Protein AF-A0A449B5B3-F1 (afdb_monomer_lite)

Foldseek 3Di:
DDADECVVQAPFFKWWAFPVRDTATAGWDCDPVDNQWIWGDGPDPPDDTDIDGPNRTQWMWTADPNDIDIGRHHDHDD

Radius of gyration: 11.88 Å; chains: 1; bounding box: 33×24×37 Å

pLDDT: mean 75.9, std 10.56, range [53.97, 90.19]

Structure (mmCIF, N/CA/C/O backbone):
data_AF-A0A449B5B3-F1
#
_entry.id   AF-A0A449B5B3-F1
#
loop_
_atom_site.group_PDB
_atom_site.id
_atom_site.type_symbol
_atom_site.label_atom_id
_atom_site.label_alt_id
_atom_site.label_comp_id
_atom_site.label_asym_id
_atom_site.label_entity_id
_atom_site.label_seq_id
_atom_site.pdbx_PDB_ins_code
_atom_site.Cartn_x
_atom_site.Cartn_y
_atom_site.Cartn_z
_atom_site.occupancy
_atom_site.B_iso_or_equiv
_atom_site.auth_seq_id
_atom_site.auth_comp_id
_atom_site.auth_asym_id
_atom_site.auth_atom_id
_atom_site.pdbx_PDB_model_num
ATOM 1 N N . MET A 1 1 ? -2.759 4.512 18.979 1.00 59.56 1 MET A N 1
ATOM 2 C CA . MET A 1 1 ? -3.682 3.922 17.983 1.00 59.56 1 MET A CA 1
ATOM 3 C C . MET A 1 1 ? -3.168 2.533 17.609 1.00 59.56 1 MET A C 1
ATOM 5 O O . MET A 1 1 ? -2.005 2.246 17.866 1.00 59.56 1 MET A O 1
ATOM 9 N N . LYS A 1 2 ? -4.022 1.622 17.119 1.00 66.50 2 LYS A N 1
ATOM 10 C CA . LYS A 1 2 ? -3.599 0.257 16.753 1.00 66.50 2 LYS A CA 1
ATOM 11 C C . LYS A 1 2 ? -2.995 0.292 15.347 1.00 66.50 2 LYS A C 1
ATOM 13 O O . LYS A 1 2 ? -3.678 0.702 14.413 1.00 66.50 2 LYS A O 1
ATOM 18 N N . LYS A 1 3 ? -1.734 -0.120 15.205 1.00 71.62 3 LYS A N 1
ATOM 19 C CA . LYS A 1 3 ? -1.076 -0.217 13.895 1.00 71.62 3 LYS A CA 1
ATOM 20 C C . LYS A 1 3 ? -1.689 -1.355 13.081 1.00 71.62 3 LYS A C 1
ATOM 22 O O . LYS A 1 3 ? -2.051 -2.390 13.643 1.00 71.62 3 LYS A O 1
ATOM 27 N N . ILE A 1 4 ? -1.797 -1.166 11.769 1.00 75.81 4 ILE A N 1
ATOM 28 C CA . ILE A 1 4 ? -2.265 -2.208 10.846 1.00 75.81 4 ILE A CA 1
ATOM 29 C C . ILE A 1 4 ? -1.051 -2.870 10.200 1.00 75.81 4 ILE A C 1
ATOM 31 O O . ILE A 1 4 ? -0.169 -2.178 9.694 1.00 75.81 4 ILE A O 1
ATOM 35 N N . ASN A 1 5 ? -1.018 -4.206 10.223 1.00 77.12 5 ASN A N 1
ATOM 36 C CA . ASN A 1 5 ? 0.006 -4.977 9.527 1.00 77.12 5 ASN A CA 1
ATOM 37 C C . ASN A 1 5 ? -0.202 -4.841 8.015 1.00 77.12 5 ASN A C 1
ATOM 39 O O . ASN A 1 5 ? -1.288 -5.122 7.500 1.00 77.12 5 ASN A O 1
ATOM 43 N N . ILE A 1 6 ? 0.845 -4.419 7.312 1.00 74.94 6 ILE A N 1
ATOM 44 C CA . ILE A 1 6 ? 0.817 -4.199 5.866 1.00 74.94 6 ILE A CA 1
ATOM 45 C C . ILE A 1 6 ? 0.488 -5.467 5.057 1.00 74.94 6 ILE A C 1
ATOM 47 O O . ILE A 1 6 ? -0.118 -5.365 3.992 1.00 74.94 6 ILE A O 1
ATOM 51 N N . ASN A 1 7 ? 0.787 -6.661 5.581 1.00 75.50 7 ASN A N 1
ATOM 52 C CA . ASN A 1 7 ? 0.456 -7.932 4.927 1.00 75.50 7 ASN A CA 1
ATOM 53 C C . ASN A 1 7 ? -1.061 -8.140 4.779 1.00 75.50 7 ASN A C 1
ATOM 55 O O . ASN A 1 7 ? -1.500 -8.790 3.835 1.00 75.50 7 ASN A O 1
ATOM 59 N N . ASN A 1 8 ? -1.872 -7.526 5.648 1.00 77.12 8 ASN A N 1
ATOM 60 C CA . ASN A 1 8 ? -3.335 -7.587 5.551 1.00 77.12 8 ASN A CA 1
ATOM 61 C C . ASN A 1 8 ? -3.890 -6.760 4.381 1.00 77.12 8 ASN A C 1
ATOM 63 O O . ASN A 1 8 ? -5.073 -6.856 4.065 1.00 77.12 8 ASN A O 1
ATOM 67 N N . LEU A 1 9 ? -3.054 -5.919 3.767 1.00 76.31 9 LEU A N 1
ATOM 68 C CA . LEU A 1 9 ? -3.424 -5.047 2.654 1.00 76.31 9 LEU A CA 1
ATOM 69 C C . LEU A 1 9 ? -3.065 -5.661 1.297 1.00 76.31 9 LEU A C 1
ATOM 71 O O . LEU A 1 9 ? -3.481 -5.137 0.264 1.00 76.31 9 LEU A O 1
ATOM 75 N N . ILE A 1 10 ? -2.328 -6.776 1.288 1.00 72.69 10 ILE A N 1
ATOM 76 C CA . ILE A 1 10 ? -2.006 -7.519 0.068 1.00 72.69 10 ILE A CA 1
ATOM 77 C C . ILE A 1 10 ? -3.325 -7.950 -0.602 1.00 72.69 10 ILE A C 1
ATOM 79 O O . ILE A 1 10 ? -4.299 -8.272 0.076 1.00 72.69 10 ILE A O 1
ATOM 83 N N . ASN A 1 11 ? -3.366 -7.910 -1.937 1.00 72.94 11 ASN A N 1
ATOM 84 C CA . ASN A 1 11 ? -4.539 -8.178 -2.790 1.00 72.94 11 ASN A CA 1
ATOM 85 C C . ASN A 1 11 ? -5.672 -7.139 -2.747 1.00 72.94 11 ASN A C 1
ATOM 87 O O . ASN A 1 11 ? -6.666 -7.306 -3.451 1.00 72.94 11 ASN A O 1
ATOM 91 N N . ASN A 1 12 ? -5.531 -6.050 -1.990 1.00 78.06 12 ASN A N 1
ATOM 92 C CA . ASN A 1 12 ? -6.451 -4.921 -2.085 1.00 78.06 12 ASN A CA 1
ATOM 93 C C . ASN A 1 12 ? -5.913 -3.888 -3.077 1.00 78.06 12 ASN A C 1
ATOM 95 O O . ASN A 1 12 ? -4.707 -3.653 -3.165 1.00 78.06 12 ASN A O 1
ATOM 99 N N . THR A 1 13 ? -6.820 -3.226 -3.790 1.00 84.88 13 THR A N 1
ATOM 100 C CA . THR A 1 13 ? -6.486 -1.990 -4.495 1.00 84.88 13 THR A CA 1
ATOM 101 C C . THR A 1 13 ? -6.259 -0.892 -3.464 1.00 84.88 13 THR A C 1
ATOM 103 O O . THR A 1 13 ? -7.154 -0.558 -2.681 1.00 84.88 13 THR A O 1
ATOM 106 N N . LEU A 1 14 ? -5.055 -0.332 -3.466 1.00 87.94 14 LEU A N 1
ATOM 107 C CA . LEU A 1 14 ? -4.633 0.714 -2.551 1.00 87.94 14 LEU A CA 1
ATOM 108 C C . LEU A 1 14 ? -4.442 2.030 -3.297 1.00 87.94 14 LEU A C 1
ATOM 110 O O . LEU A 1 14 ? -3.950 2.061 -4.422 1.00 87.94 14 LEU A O 1
ATOM 114 N N . LYS A 1 15 ? -4.747 3.125 -2.610 1.00 89.56 15 LYS A N 1
ATOM 115 C CA . LYS A 1 15 ? -4.275 4.469 -2.923 1.00 89.56 15 LYS A CA 1
ATOM 116 C C . LYS A 1 15 ? -3.254 4.863 -1.863 1.00 89.56 15 LYS A C 1
ATOM 118 O O . LYS A 1 15 ? -3.603 5.001 -0.690 1.00 89.56 15 LYS A O 1
ATOM 123 N N . VAL A 1 16 ? -2.006 5.033 -2.265 1.00 87.25 16 VAL A N 1
ATOM 124 C CA . VAL A 1 16 ? -0.885 5.362 -1.387 1.00 87.25 16 VAL A CA 1
ATOM 125 C C . VAL A 1 16 ? -0.453 6.791 -1.650 1.00 87.25 16 VAL A C 1
ATOM 127 O O . VAL A 1 16 ? -0.118 7.160 -2.770 1.00 87.25 16 VAL A O 1
ATOM 130 N N . GLU A 1 17 ? -0.488 7.602 -0.606 1.00 90.19 17 GLU A N 1
ATOM 131 C CA 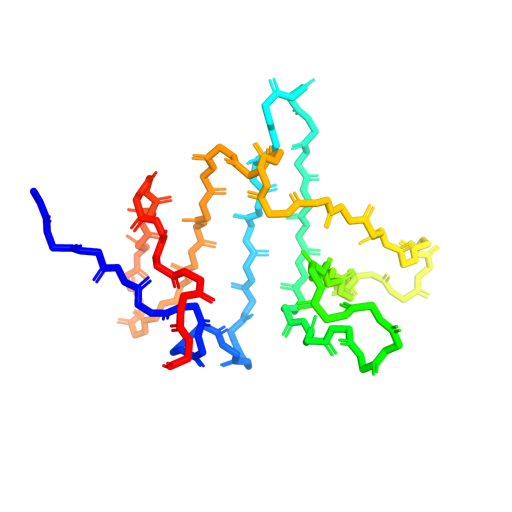. GLU A 1 17 ? 0.011 8.969 -0.616 1.00 90.19 17 GLU A CA 1
ATOM 132 C C . GLU A 1 17 ? 1.398 8.974 0.025 1.00 90.19 17 GLU A C 1
ATOM 134 O O . GLU A 1 17 ? 1.594 8.481 1.145 1.00 90.19 17 GLU A O 1
ATOM 139 N N . LEU A 1 18 ? 2.364 9.521 -0.700 1.00 88.31 18 LEU A N 1
ATOM 140 C CA . LEU A 1 18 ? 3.733 9.685 -0.245 1.00 88.31 18 LEU A CA 1
ATOM 141 C C . LEU A 1 18 ? 3.921 11.063 0.403 1.00 88.31 18 LEU A C 1
ATOM 143 O O . LEU A 1 18 ? 3.172 12.011 0.163 1.00 88.31 18 LEU A O 1
ATOM 147 N N . LYS A 1 19 ? 4.954 11.198 1.234 1.00 89.25 19 LYS A N 1
ATOM 148 C CA . LYS A 1 19 ? 5.289 12.453 1.929 1.00 89.25 19 LYS A CA 1
ATOM 149 C C . LYS A 1 19 ? 5.653 13.593 0.978 1.00 89.25 19 LYS A C 1
ATOM 151 O O . LYS A 1 19 ? 5.449 14.747 1.335 1.00 89.25 19 LYS A O 1
ATOM 156 N N . ASN A 1 20 ? 6.146 13.274 -0.218 1.00 88.94 20 ASN A N 1
ATOM 157 C CA . ASN A 1 20 ? 6.422 14.247 -1.279 1.00 88.94 20 ASN A CA 1
ATOM 158 C C . ASN A 1 20 ? 5.152 14.712 -2.027 1.00 88.94 20 ASN A C 1
ATOM 160 O O . ASN A 1 20 ? 5.258 15.489 -2.969 1.00 88.94 20 ASN A O 1
ATOM 164 N N . GLY A 1 21 ? 3.965 14.234 -1.633 1.00 87.94 21 GLY A N 1
ATOM 165 C CA . GLY A 1 21 ? 2.686 14.575 -2.257 1.00 87.94 21 GLY A CA 1
ATOM 166 C C . GLY A 1 21 ? 2.304 13.693 -3.447 1.00 87.94 21 GLY A C 1
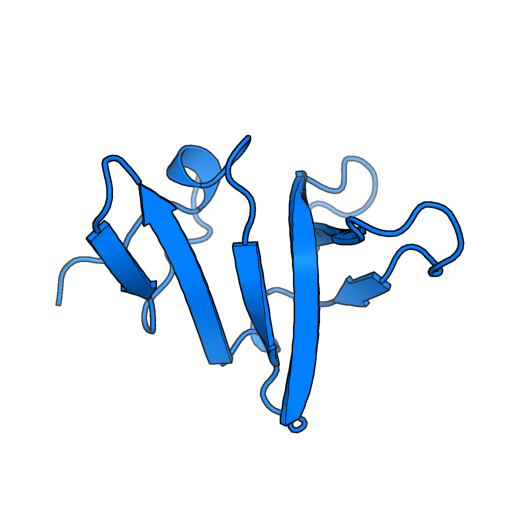ATOM 167 O O . GLY A 1 21 ? 1.186 13.815 -3.945 1.00 87.94 21 GLY A O 1
ATOM 168 N N . ALA A 1 22 ? 3.180 12.784 -3.886 1.00 86.62 22 ALA A N 1
ATOM 169 C CA . ALA A 1 22 ? 2.847 11.835 -4.938 1.00 86.62 22 ALA A CA 1
ATOM 170 C C . ALA A 1 22 ? 1.753 10.866 -4.473 1.00 86.62 22 ALA A C 1
ATOM 172 O O . ALA A 1 22 ? 1.720 10.429 -3.319 1.00 86.62 22 ALA A O 1
ATOM 173 N N . VAL A 1 23 ? 0.863 10.515 -5.397 1.00 88.50 23 VAL A N 1
ATOM 174 C CA . VAL A 1 23 ? -0.249 9.600 -5.151 1.00 88.50 23 VAL A CA 1
ATOM 175 C C . VAL A 1 23 ? -0.158 8.450 -6.136 1.00 88.50 23 VAL A C 1
ATOM 177 O O . VAL A 1 23 ? -0.227 8.650 -7.345 1.00 88.50 23 VAL A O 1
ATOM 180 N N . LEU A 1 24 ? -0.033 7.241 -5.603 1.00 85.94 24 LEU A N 1
ATOM 181 C CA . LEU A 1 24 ? 0.071 6.004 -6.364 1.00 85.94 24 LEU A CA 1
ATOM 182 C C . LEU A 1 24 ? -1.191 5.175 -6.135 1.00 85.94 24 LEU A C 1
ATOM 184 O O . LEU A 1 24 ? -1.661 5.070 -5.003 1.00 85.94 24 LEU A O 1
ATOM 188 N N . THR A 1 25 ? -1.747 4.580 -7.188 1.00 86.56 25 THR A N 1
ATOM 189 C CA . THR A 1 25 ? -2.923 3.704 -7.074 1.00 86.56 25 THR A CA 1
ATOM 190 C C . THR A 1 25 ? -2.628 2.360 -7.716 1.00 86.56 25 THR A C 1
ATOM 192 O O . THR A 1 25 ? -2.210 2.311 -8.871 1.00 86.56 25 THR A O 1
ATOM 195 N N . GLY A 1 26 ? -2.832 1.272 -6.981 1.00 86.00 26 GLY A N 1
ATOM 196 C CA . GLY A 1 26 ? -2.407 -0.044 -7.439 1.00 86.00 26 GLY A CA 1
ATOM 197 C C . GLY A 1 26 ? -2.477 -1.131 -6.383 1.00 86.00 26 GLY A C 1
ATOM 198 O O . GLY A 1 26 ? -3.044 -0.944 -5.307 1.00 86.00 26 GLY A O 1
ATOM 199 N N . TYR A 1 27 ? -1.883 -2.272 -6.701 1.00 81.19 27 TYR A N 1
ATOM 200 C CA . TYR A 1 27 ? -1.728 -3.391 -5.781 1.00 81.19 27 TYR A CA 1
ATOM 201 C C . TYR A 1 27 ? -0.377 -3.315 -5.090 1.00 81.19 27 TYR A C 1
ATOM 203 O O . TYR A 1 27 ? 0.655 -3.123 -5.734 1.00 81.19 27 TYR A O 1
ATOM 211 N N . LEU A 1 28 ? -0.379 -3.497 -3.773 1.00 78.75 28 LEU A N 1
ATOM 212 C CA . LEU A 1 28 ? 0.860 -3.594 -3.022 1.00 78.75 28 LEU A CA 1
ATOM 213 C C . LEU A 1 28 ? 1.490 -4.967 -3.222 1.00 78.75 28 LEU A C 1
ATOM 215 O O . LEU A 1 28 ? 0.860 -5.996 -2.968 1.00 78.75 28 LEU A O 1
ATOM 219 N N . VAL A 1 29 ? 2.756 -4.968 -3.614 1.00 74.75 29 VAL A N 1
ATOM 220 C CA . VAL A 1 29 ? 3.563 -6.171 -3.770 1.00 74.75 29 VAL A CA 1
ATOM 221 C C . VAL A 1 29 ? 4.824 -6.025 -2.937 1.00 74.75 29 VAL A C 1
ATOM 223 O O . VAL A 1 29 ? 5.470 -4.976 -2.909 1.00 74.75 29 VAL A O 1
ATOM 226 N N . LYS A 1 30 ? 5.167 -7.092 -2.216 1.00 68.50 30 LYS A N 1
ATOM 227 C CA . LYS A 1 30 ? 6.417 -7.157 -1.466 1.00 68.50 30 LYS A CA 1
ATOM 228 C C . LYS A 1 30 ? 7.572 -7.281 -2.453 1.00 68.50 30 LYS A C 1
ATOM 230 O O . LYS A 1 30 ? 7.597 -8.233 -3.235 1.00 68.50 30 LYS A O 1
ATOM 235 N N . ASP A 1 31 ? 8.517 -6.348 -2.404 1.00 63.53 31 ASP A N 1
ATOM 236 C CA . ASP A 1 31 ? 9.737 -6.463 -3.193 1.00 63.53 31 ASP A CA 1
ATOM 237 C C . ASP A 1 31 ? 10.550 -7.657 -2.669 1.00 63.53 31 ASP A C 1
ATOM 239 O O . ASP A 1 31 ? 10.915 -7.721 -1.492 1.00 63.53 31 ASP A O 1
ATOM 243 N N . LYS A 1 32 ? 10.779 -8.653 -3.529 1.00 56.72 32 LYS A N 1
ATOM 244 C CA . LYS A 1 32 ? 11.563 -9.847 -3.180 1.00 56.72 32 LYS A CA 1
ATOM 245 C C . LYS A 1 32 ? 13.070 -9.588 -3.225 1.00 56.72 32 LYS A C 1
ATOM 247 O O . LYS A 1 32 ? 13.816 -10.357 -2.623 1.00 56.72 32 LYS A O 1
ATOM 252 N N . HIS A 1 33 ? 13.509 -8.542 -3.919 1.00 53.97 33 HIS A N 1
ATOM 253 C CA . HIS A 1 33 ? 14.919 -8.218 -4.131 1.00 53.97 33 HIS A CA 1
ATOM 254 C C . HIS A 1 33 ? 15.428 -7.175 -3.131 1.00 53.97 33 HIS A C 1
ATOM 256 O O . HIS A 1 33 ? 16.599 -7.206 -2.755 1.00 53.97 33 HIS A O 1
ATOM 262 N N . HIS A 1 34 ? 14.540 -6.320 -2.621 1.00 56.75 34 HIS A N 1
ATOM 263 C CA . HIS A 1 34 ? 14.856 -5.324 -1.601 1.00 56.75 34 HIS A CA 1
ATOM 264 C C . HIS A 1 34 ? 13.969 -5.516 -0.367 1.00 56.75 34 HIS A C 1
ATOM 266 O O . HIS A 1 34 ? 12.843 -5.035 -0.301 1.00 56.75 34 HIS A O 1
ATOM 272 N N . THR A 1 35 ? 14.493 -6.189 0.662 1.00 57.69 35 THR A N 1
ATOM 273 C CA . THR A 1 35 ? 13.759 -6.519 1.904 1.00 57.69 35 THR A CA 1
ATOM 274 C C . THR A 1 35 ? 13.217 -5.302 2.666 1.00 57.69 35 THR A C 1
ATOM 276 O O . THR A 1 35 ? 12.343 -5.444 3.523 1.00 57.69 35 THR A O 1
ATOM 279 N N . SER A 1 36 ? 13.722 -4.104 2.368 1.00 60.47 36 SER A N 1
ATOM 280 C CA . SER A 1 36 ? 13.309 -2.828 2.955 1.00 60.47 36 SER A CA 1
ATOM 281 C C . SER A 1 36 ? 12.264 -2.053 2.146 1.00 60.47 36 SER A C 1
ATOM 283 O O . SER A 1 36 ? 11.762 -1.043 2.655 1.00 60.47 36 SER A O 1
ATOM 285 N N . SER A 1 37 ? 11.935 -2.503 0.934 1.00 62.34 37 SER A N 1
ATOM 286 C CA . SER A 1 37 ? 11.144 -1.742 -0.035 1.00 62.34 37 SER A CA 1
ATOM 287 C C . SER A 1 37 ? 9.837 -2.452 -0.380 1.00 62.34 37 SER A C 1
ATOM 289 O O . SER A 1 37 ? 9.727 -3.678 -0.338 1.00 62.34 37 SER A O 1
ATOM 291 N N . TRP A 1 38 ? 8.814 -1.660 -0.685 1.00 68.00 38 TRP A N 1
ATOM 292 C CA . TRP A 1 38 ? 7.535 -2.152 -1.186 1.00 68.00 38 TRP A CA 1
ATOM 293 C C . TRP A 1 38 ? 7.300 -1.559 -2.569 1.00 68.00 38 TRP A C 1
ATOM 295 O O . TRP A 1 38 ? 7.732 -0.443 -2.862 1.00 68.00 38 TRP A O 1
ATOM 305 N N . VAL A 1 39 ? 6.620 -2.317 -3.419 1.00 67.00 39 VAL A N 1
ATOM 306 C CA . VAL A 1 39 ? 6.308 -1.915 -4.787 1.00 67.00 39 VAL A CA 1
ATOM 307 C C . VAL A 1 39 ? 4.802 -1.744 -4.901 1.00 67.00 39 VAL A C 1
ATOM 309 O O . VAL A 1 39 ? 4.040 -2.562 -4.382 1.00 67.00 39 VAL A O 1
ATOM 312 N N . ILE A 1 40 ? 4.359 -0.692 -5.588 1.00 69.69 40 ILE A N 1
ATOM 313 C CA . ILE A 1 40 ? 2.982 -0.632 -6.082 1.00 69.69 40 ILE A CA 1
ATOM 314 C C . ILE A 1 40 ? 3.002 -1.013 -7.548 1.00 69.69 40 ILE A C 1
ATOM 316 O O . ILE A 1 40 ? 3.642 -0.348 -8.362 1.00 69.69 40 ILE A O 1
ATOM 320 N N . LEU A 1 41 ? 2.271 -2.077 -7.868 1.00 69.00 41 LEU A N 1
ATOM 321 C CA . LEU A 1 41 ? 1.892 -2.381 -9.236 1.00 69.00 41 LEU A CA 1
ATOM 322 C C . LEU A 1 41 ? 0.705 -1.488 -9.598 1.00 69.00 41 LEU A C 1
ATOM 324 O O . LEU A 1 41 ? -0.373 -1.684 -9.027 1.00 69.00 41 LEU A O 1
ATOM 328 N N . PRO A 1 42 ? 0.886 -0.488 -10.475 1.00 65.69 42 PRO A N 1
ATOM 329 C CA . PRO A 1 42 ? -0.194 0.412 -10.840 1.00 65.69 42 PRO A CA 1
ATOM 330 C C . PRO A 1 42 ? -1.357 -0.352 -11.484 1.00 65.69 42 PRO A C 1
ATOM 332 O O . PRO A 1 42 ? -1.161 -1.377 -12.134 1.00 65.69 42 PRO A O 1
ATOM 335 N N . LEU A 1 43 ? -2.584 0.145 -11.293 1.00 65.44 43 LEU A N 1
ATOM 336 C CA . LEU A 1 43 ? -3.772 -0.452 -11.925 1.00 65.44 43 LEU A CA 1
ATOM 337 C C . LEU A 1 43 ? -3.764 -0.300 -13.451 1.00 65.44 43 LEU A C 1
ATOM 339 O O . LEU A 1 43 ? -4.329 -1.134 -14.153 1.00 65.44 43 LEU A O 1
ATOM 343 N N . ASN A 1 44 ? -3.138 0.764 -13.955 1.00 63.5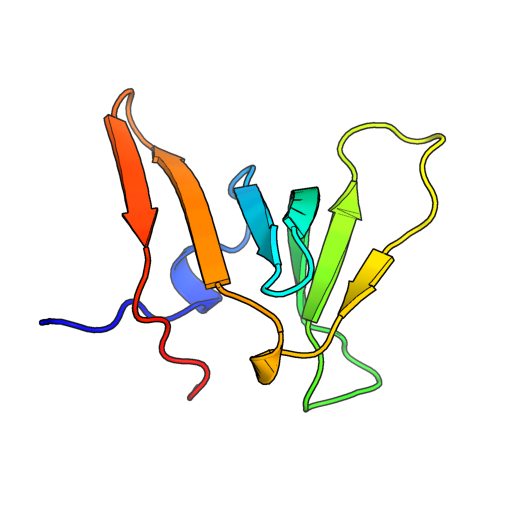3 44 ASN A N 1
ATOM 344 C CA . ASN A 1 44 ? -2.982 0.989 -15.382 1.00 63.53 44 ASN A CA 1
ATOM 345 C C . ASN A 1 44 ? -1.722 0.276 -15.867 1.00 63.53 44 ASN A C 1
ATOM 347 O O . ASN A 1 44 ? -0.612 0.584 -15.441 1.00 63.53 44 ASN A O 1
ATOM 351 N N . THR A 1 45 ? -1.894 -0.639 -16.817 1.00 54.38 45 THR A N 1
ATOM 352 C CA . THR A 1 45 ? -0.824 -1.476 -17.386 1.00 54.38 45 THR A CA 1
ATOM 353 C C . THR A 1 45 ? 0.239 -0.701 -18.171 1.00 54.38 45 THR A C 1
ATOM 355 O O . THR A 1 45 ? 1.243 -1.286 -18.561 1.00 54.38 45 THR A O 1
ATOM 358 N N . PHE A 1 46 ? 0.017 0.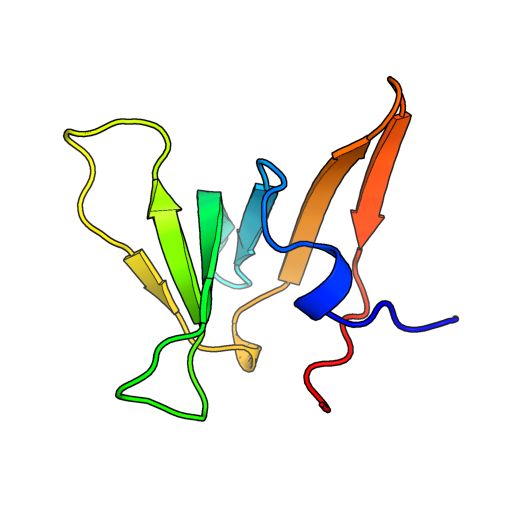592 -18.422 1.00 56.16 46 PHE A N 1
ATOM 359 C CA . PHE A 1 46 ? 0.944 1.486 -19.125 1.00 56.16 46 PHE A CA 1
ATOM 360 C C . PHE A 1 46 ? 1.756 2.383 -18.185 1.00 56.16 46 PHE A C 1
ATOM 362 O O . PHE A 1 46 ? 2.669 3.066 -18.644 1.00 56.16 46 PHE A O 1
ATOM 369 N N . ASP A 1 47 ? 1.440 2.388 -16.889 1.00 63.94 47 ASP A N 1
ATOM 370 C CA . ASP A 1 47 ? 2.215 3.139 -15.910 1.00 63.94 47 ASP A CA 1
ATOM 371 C C . ASP A 1 47 ? 3.442 2.325 -15.484 1.00 63.94 47 ASP A C 1
ATOM 373 O O . ASP A 1 47 ? 3.370 1.116 -15.244 1.00 63.94 47 ASP A O 1
ATOM 377 N N . ASN A 1 48 ? 4.585 3.002 -15.361 1.00 66.75 48 ASN A N 1
ATOM 378 C CA . ASN A 1 48 ? 5.801 2.386 -14.843 1.00 66.75 48 ASN A CA 1
ATOM 379 C C . ASN A 1 48 ? 5.571 1.856 -13.420 1.00 66.75 48 ASN A C 1
ATOM 381 O O . ASN A 1 48 ? 4.893 2.483 -12.601 1.00 66.75 48 ASN A O 1
ATOM 385 N N . ILE A 1 49 ? 6.186 0.714 -13.107 1.00 69.31 49 ILE A N 1
ATOM 386 C CA . ILE A 1 49 ? 6.233 0.194 -11.740 1.00 69.31 49 ILE A CA 1
ATOM 387 C C . ILE A 1 49 ? 6.939 1.233 -10.865 1.00 69.31 49 ILE A C 1
ATOM 389 O O . ILE A 1 49 ? 8.107 1.551 -11.085 1.00 69.31 49 ILE A O 1
ATOM 393 N N . ASN A 1 50 ? 6.228 1.756 -9.866 1.00 71.25 50 ASN A N 1
ATOM 394 C CA . ASN A 1 50 ? 6.770 2.750 -8.950 1.00 71.25 50 ASN A CA 1
ATOM 395 C C . ASN A 1 50 ? 7.258 2.058 -7.673 1.00 71.25 50 ASN A C 1
ATOM 397 O O . ASN A 1 50 ? 6.465 1.518 -6.892 1.00 71.25 50 ASN A O 1
ATOM 401 N N . SER A 1 51 ? 8.572 2.086 -7.459 1.00 71.19 51 SER A N 1
ATOM 402 C CA . SER A 1 51 ? 9.210 1.669 -6.210 1.00 71.19 51 SER A CA 1
ATOM 403 C C . SER A 1 51 ? 9.332 2.852 -5.253 1.00 71.19 51 SER A C 1
ATOM 405 O O . SER A 1 51 ? 9.742 3.936 -5.666 1.00 71.19 51 SER A O 1
ATOM 407 N N . PHE A 1 52 ? 9.043 2.642 -3.973 1.00 74.56 52 PHE A N 1
ATOM 408 C CA . PHE A 1 52 ? 9.228 3.653 -2.931 1.00 74.56 52 PHE A CA 1
ATOM 409 C C . PHE A 1 52 ? 9.616 2.984 -1.610 1.00 74.56 52 PHE A C 1
ATOM 411 O O . PHE A 1 52 ? 9.323 1.812 -1.348 1.00 74.56 52 PHE A O 1
ATOM 418 N N . ASN A 1 53 ? 10.288 3.738 -0.749 1.00 75.31 53 ASN A N 1
ATOM 419 C CA . ASN A 1 53 ? 10.658 3.279 0.578 1.00 75.31 53 ASN A CA 1
ATOM 420 C C . ASN A 1 53 ? 9.470 3.365 1.536 1.00 75.31 53 ASN A C 1
ATOM 422 O O . ASN A 1 53 ? 8.672 4.303 1.516 1.00 75.31 53 ASN A O 1
ATOM 426 N N . LYS A 1 54 ? 9.416 2.435 2.494 1.00 74.81 54 LYS A N 1
ATOM 427 C CA . LYS A 1 54 ? 8.408 2.439 3.571 1.00 74.81 54 LYS A CA 1
ATOM 428 C C . LYS A 1 54 ? 8.329 3.765 4.341 1.00 74.81 54 LYS A C 1
ATOM 430 O O . LYS A 1 54 ? 7.258 4.160 4.788 1.00 74.81 54 LYS A O 1
ATOM 435 N N . SER A 1 55 ? 9.458 4.460 4.493 1.00 80.25 55 SER A N 1
ATOM 436 C CA . SER 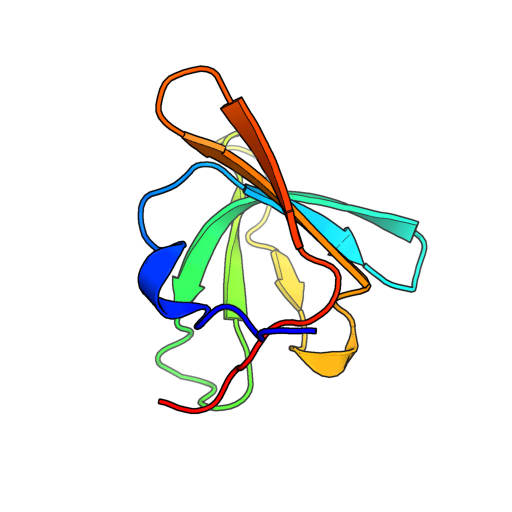A 1 55 ? 9.562 5.741 5.202 1.00 80.25 55 SER A CA 1
ATOM 437 C C . SER A 1 55 ? 8.908 6.902 4.457 1.00 80.25 55 SER A C 1
ATOM 439 O O . SER A 1 55 ? 8.642 7.937 5.075 1.00 80.25 55 SER A O 1
ATOM 441 N N . GLU A 1 56 ? 8.671 6.749 3.156 1.00 83.38 56 GLU A N 1
ATOM 442 C CA . GLU A 1 56 ? 8.066 7.764 2.294 1.00 83.38 56 GLU A CA 1
ATOM 443 C C . GLU A 1 56 ? 6.542 7.698 2.324 1.00 83.38 56 GLU A C 1
ATOM 445 O O . GLU A 1 56 ? 5.892 8.667 1.944 1.00 83.38 56 GLU A O 1
ATOM 450 N N . ILE A 1 57 ? 5.963 6.604 2.829 1.00 83.75 57 ILE A N 1
ATOM 451 C CA . ILE A 1 57 ? 4.516 6.468 2.958 1.00 83.75 57 ILE A CA 1
ATOM 452 C C . ILE A 1 57 ? 4.010 7.453 4.012 1.00 83.75 57 ILE A C 1
ATOM 454 O O . ILE A 1 57 ? 4.451 7.451 5.165 1.00 83.75 57 ILE A O 1
ATOM 458 N N . LYS A 1 58 ? 3.065 8.297 3.603 1.00 88.31 58 LYS A N 1
ATOM 459 C CA . LYS A 1 58 ? 2.298 9.167 4.493 1.00 88.31 58 LYS A CA 1
ATOM 460 C C . LYS A 1 58 ? 0.992 8.490 4.889 1.00 88.31 58 LYS A C 1
ATOM 462 O O . LYS A 1 58 ? 0.641 8.474 6.065 1.00 88.31 58 LYS A O 1
ATOM 467 N N . THR A 1 59 ? 0.303 7.912 3.908 1.00 89.88 59 THR A N 1
ATOM 468 C CA . THR A 1 59 ? -1.051 7.390 4.087 1.00 89.88 59 THR A CA 1
ATOM 469 C C . THR A 1 59 ? -1.360 6.277 3.098 1.00 89.88 59 THR A C 1
ATOM 471 O O . THR A 1 59 ? -1.000 6.368 1.927 1.00 89.88 59 THR A O 1
ATOM 474 N N . ILE A 1 60 ? -2.086 5.250 3.543 1.00 87.75 60 ILE A N 1
ATOM 475 C CA . ILE A 1 60 ? -2.671 4.226 2.665 1.00 87.75 60 ILE A CA 1
ATOM 476 C C . ILE A 1 60 ? -4.185 4.270 2.802 1.00 87.75 60 ILE A C 1
ATOM 478 O O . ILE A 1 60 ? -4.715 4.256 3.909 1.00 87.75 60 ILE A O 1
ATOM 482 N N . THR A 1 61 ? -4.884 4.303 1.675 1.00 90.06 61 THR A N 1
ATOM 483 C CA . THR A 1 61 ? -6.339 4.191 1.610 1.00 90.06 61 THR A CA 1
ATOM 484 C C . THR A 1 61 ? -6.720 2.946 0.828 1.00 90.06 61 THR A C 1
ATOM 486 O O . THR A 1 61 ? -6.147 2.698 -0.229 1.00 90.06 61 THR A O 1
ATOM 489 N N . TYR A 1 62 ? -7.681 2.171 1.319 1.00 88.25 62 TYR A N 1
ATOM 490 C CA . TYR A 1 62 ? -8.202 1.006 0.602 1.00 88.25 62 TYR A CA 1
ATOM 491 C C . TYR A 1 62 ? -9.694 0.827 0.844 1.00 88.25 62 TYR A C 1
ATOM 493 O O . TYR A 1 62 ? -10.239 1.315 1.839 1.00 88.25 62 TYR A O 1
ATOM 501 N N . LEU A 1 63 ? -10.349 0.142 -0.091 1.00 83.62 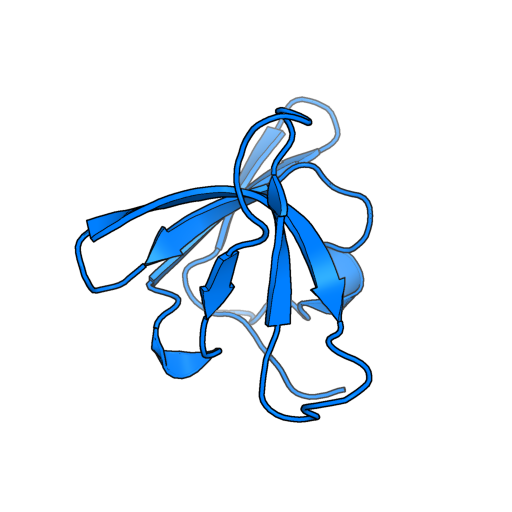63 LEU A N 1
ATOM 502 C CA . LEU A 1 63 ? -11.767 -0.174 -0.013 1.00 83.62 63 LEU A CA 1
ATOM 503 C C . LEU A 1 63 ? -11.937 -1.642 0.369 1.00 83.62 63 LEU A C 1
ATOM 505 O O . LEU A 1 63 ? -11.393 -2.521 -0.292 1.00 83.62 63 LEU A O 1
ATOM 509 N N . SER A 1 64 ? -12.698 -1.906 1.427 1.00 81.81 64 SER A N 1
ATOM 510 C CA . SER A 1 64 ? -13.048 -3.265 1.843 1.00 81.81 64 SER A CA 1
ATOM 511 C C . SER A 1 64 ? -14.502 -3.303 2.288 1.00 81.81 64 SER A C 1
ATOM 513 O O . SER A 1 64 ? -14.936 -2.470 3.081 1.00 81.81 64 SER A O 1
ATOM 515 N N . ASN A 1 65 ? -15.278 -4.239 1.735 1.00 79.69 65 ASN A N 1
ATOM 516 C CA . ASN A 1 65 ? -16.696 -4.435 2.055 1.00 79.69 65 ASN A CA 1
ATOM 517 C C . ASN A 1 65 ? -17.527 -3.133 2.055 1.00 79.69 65 ASN A C 1
ATOM 519 O O . ASN A 1 65 ? -18.361 -2.931 2.931 1.00 79.69 65 ASN A O 1
ATOM 523 N N . LYS A 1 66 ? -17.305 -2.261 1.055 1.00 82.56 66 LYS A N 1
ATOM 524 C CA . LYS A 1 66 ? -17.930 -0.926 0.874 1.00 82.56 66 LYS A CA 1
ATOM 525 C C . LYS A 1 66 ? -17.456 0.178 1.829 1.00 82.56 66 LYS A C 1
ATOM 527 O O . LYS A 1 66 ? -17.916 1.310 1.706 1.00 82.56 66 LYS A O 1
ATOM 532 N N . TYR A 1 67 ? -16.521 -0.106 2.728 1.00 81.56 67 TYR A N 1
ATOM 533 C CA . TYR A 1 67 ? -15.923 0.893 3.609 1.00 81.56 67 TYR A CA 1
ATOM 534 C C . TYR A 1 67 ? -14.596 1.395 3.051 1.00 81.56 67 TYR A C 1
ATOM 536 O O . TYR A 1 67 ? -13.811 0.627 2.492 1.00 81.56 67 TYR A O 1
ATOM 544 N N . ILE A 1 68 ? -14.342 2.689 3.241 1.00 86.44 68 ILE A N 1
ATOM 545 C CA . ILE A 1 68 ? -13.058 3.318 2.941 1.00 86.44 68 ILE A CA 1
ATOM 546 C C . ILE A 1 68 ? -12.255 3.372 4.235 1.00 86.44 68 ILE A C 1
ATOM 548 O O . ILE A 1 68 ? -12.642 4.035 5.197 1.00 86.44 68 ILE A O 1
ATOM 552 N N . PHE A 1 69 ? -11.116 2.693 4.242 1.00 85.94 69 PHE A N 1
ATOM 553 C CA . PHE A 1 69 ? -10.188 2.693 5.361 1.00 85.94 69 PHE A CA 1
ATOM 554 C C . PHE A 1 69 ? -8.990 3.565 5.027 1.00 85.94 69 PHE A C 1
ATOM 556 O O . PHE A 1 69 ? -8.362 3.378 3.987 1.00 85.94 69 PHE A O 1
ATOM 563 N N . LYS A 1 70 ? -8.653 4.489 5.929 1.00 89.56 70 LYS A N 1
ATOM 564 C CA . LYS A 1 70 ? -7.461 5.334 5.840 1.00 89.56 70 LYS A CA 1
ATOM 565 C C . LYS A 1 70 ? -6.497 4.976 6.965 1.00 89.56 70 LYS A C 1
ATOM 567 O O . LYS A 1 70 ? -6.848 5.054 8.140 1.00 89.56 70 LYS A O 1
ATOM 572 N N . ILE A 1 71 ? -5.286 4.582 6.595 1.00 85.44 71 ILE A N 1
ATOM 573 C CA . ILE A 1 71 ? -4.229 4.139 7.499 1.00 85.44 71 ILE A CA 1
ATOM 574 C C . ILE A 1 71 ? -3.116 5.182 7.499 1.00 85.44 71 ILE A C 1
ATOM 576 O O . ILE A 1 71 ? -2.477 5.410 6.473 1.00 85.44 71 ILE A O 1
ATOM 580 N N . ASN A 1 72 ? -2.874 5.773 8.669 1.00 84.06 72 ASN A N 1
ATOM 581 C CA . ASN A 1 72 ? -1.778 6.719 8.904 1.00 84.06 72 ASN A CA 1
ATOM 582 C C . ASN A 1 72 ? -0.605 6.067 9.669 1.00 84.06 72 ASN A C 1
ATOM 584 O O . ASN A 1 72 ? 0.512 6.567 9.635 1.00 84.06 72 ASN A O 1
ATOM 588 N N . GLU A 1 73 ? -0.854 4.952 10.368 1.00 80.19 73 GLU A N 1
ATOM 589 C CA . GLU A 1 73 ? 0.143 4.222 11.158 1.00 80.19 73 GLU A CA 1
ATOM 590 C C . GLU A 1 73 ? 0.230 2.764 10.689 1.00 80.19 73 GLU A C 1
ATOM 592 O O . GLU A 1 73 ? -0.611 1.925 11.025 1.00 80.19 73 GLU A O 1
ATOM 597 N N . ILE A 1 74 ? 1.256 2.466 9.896 1.00 75.69 74 ILE A N 1
ATOM 598 C CA . ILE A 1 74 ? 1.473 1.145 9.299 1.00 75.69 74 ILE A CA 1
ATOM 599 C C . ILE A 1 74 ? 2.563 0.425 10.088 1.00 75.69 74 ILE A C 1
ATOM 601 O O . ILE A 1 74 ? 3.622 1.000 10.362 1.00 75.69 74 ILE A O 1
ATOM 605 N N . ASP A 1 75 ? 2.310 -0.832 10.452 1.00 74.38 75 ASP A N 1
ATOM 606 C CA . ASP A 1 75 ? 3.368 -1.718 10.921 1.00 74.38 75 ASP A CA 1
ATOM 607 C C . ASP A 1 75 ? 3.943 -2.501 9.740 1.00 74.38 75 ASP A C 1
ATOM 609 O O . ASP A 1 75 ? 3.231 -3.227 9.044 1.00 74.38 75 ASP A O 1
ATOM 613 N N . PHE A 1 76 ? 5.244 -2.324 9.521 1.00 71.12 76 PHE A N 1
ATOM 614 C CA . PHE A 1 76 ? 6.011 -3.021 8.490 1.00 71.12 76 PHE A CA 1
ATOM 615 C C . PHE A 1 76 ? 6.775 -4.225 9.054 1.00 71.12 76 PHE A C 1
ATOM 617 O O . PHE A 1 76 ? 7.547 -4.846 8.320 1.00 71.12 76 PHE A O 1
ATOM 624 N N . LYS A 1 77 ? 6.638 -4.522 10.354 1.00 64.56 77 LYS A N 1
ATOM 625 C CA . LYS A 1 77 ? 7.181 -5.746 10.944 1.00 64.56 77 LYS A CA 1
ATOM 626 C C . LYS A 1 77 ? 6.330 -6.937 10.493 1.00 64.56 77 LYS A C 1
ATOM 628 O O . LYS A 1 77 ? 5.102 -6.867 10.504 1.00 64.56 77 LYS A O 1
ATOM 633 N N . ASN A 1 78 ? 7.015 -7.995 10.061 1.00 55.00 78 ASN A N 1
ATOM 634 C CA . ASN A 1 78 ? 6.413 -9.303 9.815 1.00 55.00 78 ASN A CA 1
ATOM 635 C C . ASN A 1 78 ? 6.022 -9.946 11.144 1.00 55.00 78 ASN A C 1
ATOM 637 O O . ASN A 1 78 ? 6.895 -9.956 12.042 1.00 55.00 78 ASN A O 1
#

Organism: NCBI:txid114885

Sequence (78 aa):
MKKININNLINNTLKVELKNGAVLTGYLVKDKHHTSSWVILPLNTFDNINSFNKSEIKTITYLSNKYIFKINEIDFKN

Secondary structure (DSSP, 8-state):
-PPEEGGGGTTSEEEEEETTS-EEEEEEEE-SS-TTEEEEEESSTTSPPEEEEGGGEEEEEEEETTEEEEESSEE---